Protein AF-A0A6A1Q0W1-F1 (afdb_monomer)

Structure (mmCIF, N/CA/C/O backbone):
data_AF-A0A6A1Q0W1-F1
#
_entry.id   AF-A0A6A1Q0W1-F1
#
loop_
_atom_site.group_PDB
_atom_site.id
_atom_site.type_symbol
_atom_site.label_atom_id
_atom_site.label_alt_id
_atom_site.label_comp_id
_atom_site.label_asym_id
_atom_site.label_entity_id
_atom_site.label_seq_id
_atom_site.pdbx_PDB_ins_code
_atom_site.Cartn_x
_atom_site.Cartn_y
_atom_site.Cartn_z
_atom_site.occupancy
_atom_site.B_iso_or_equiv
_atom_site.auth_seq_id
_atom_site.auth_comp_id
_atom_site.auth_asym_id
_atom_site.auth_atom_id
_atom_site.pdbx_PDB_model_num
ATOM 1 N N . MET A 1 1 ? -35.479 26.441 -29.206 1.00 41.09 1 MET A N 1
ATOM 2 C CA . MET A 1 1 ? -34.459 26.584 -28.148 1.00 41.09 1 MET A CA 1
ATOM 3 C C . MET A 1 1 ? -34.228 25.214 -27.535 1.00 41.09 1 MET A C 1
ATOM 5 O O . MET A 1 1 ? -34.952 24.846 -26.620 1.00 41.09 1 MET A O 1
ATOM 9 N N . ASP A 1 2 ? -33.287 24.445 -28.079 1.00 41.59 2 ASP A N 1
ATOM 10 C CA . ASP A 1 2 ? -32.911 23.151 -27.506 1.00 41.59 2 ASP A CA 1
ATOM 11 C C . ASP A 1 2 ? -31.854 23.378 -26.418 1.00 41.59 2 ASP A C 1
ATOM 13 O O . ASP A 1 2 ? -30.835 24.033 -26.648 1.00 41.59 2 ASP A O 1
ATOM 17 N N . ARG A 1 3 ? -32.168 22.942 -25.195 1.00 52.91 3 ARG A N 1
ATOM 18 C CA . ARG A 1 3 ? -31.353 23.115 -23.988 1.00 52.91 3 ARG A CA 1
ATOM 19 C C . ARG A 1 3 ? -30.262 22.049 -23.967 1.00 52.91 3 ARG A C 1
ATOM 21 O O . ARG A 1 3 ? -30.518 20.935 -23.526 1.00 52.91 3 ARG A O 1
ATOM 28 N N . ILE A 1 4 ? -29.036 22.415 -24.329 1.00 56.75 4 ILE A N 1
ATOM 29 C CA . ILE A 1 4 ? -27.854 21.689 -23.860 1.00 56.75 4 ILE A CA 1
ATOM 30 C C . ILE A 1 4 ? -27.482 22.312 -22.516 1.00 56.75 4 ILE A C 1
ATOM 32 O O . ILE A 1 4 ? -26.880 23.383 -22.454 1.00 56.75 4 ILE A O 1
ATOM 36 N N . LEU A 1 5 ? -27.913 21.673 -21.429 1.00 48.97 5 LEU A N 1
ATOM 37 C CA . LEU A 1 5 ? -27.327 21.917 -20.117 1.00 48.97 5 LEU A CA 1
ATOM 38 C C . LEU A 1 5 ? -25.901 21.345 -20.167 1.00 48.97 5 LEU A C 1
ATOM 40 O O . LEU A 1 5 ? -25.768 20.151 -20.439 1.00 48.97 5 LEU A O 1
ATOM 44 N N . PRO A 1 6 ? -24.839 22.137 -19.945 1.00 51.84 6 PRO A N 1
ATOM 45 C CA . PRO A 1 6 ? -23.535 21.556 -19.688 1.00 51.84 6 PRO A CA 1
ATOM 46 C C . PRO A 1 6 ? -23.645 20.739 -18.399 1.00 51.84 6 PRO A C 1
ATOM 48 O O . PRO A 1 6 ? -24.022 21.261 -17.348 1.00 51.84 6 PRO A O 1
ATOM 51 N N . ASP A 1 7 ? -23.360 19.444 -18.506 1.00 47.94 7 ASP A N 1
ATOM 52 C CA . ASP A 1 7 ? -23.086 18.572 -17.372 1.00 47.94 7 ASP A CA 1
ATOM 53 C C . ASP A 1 7 ? -21.843 19.117 -16.652 1.00 47.94 7 ASP A C 1
ATOM 55 O O . ASP A 1 7 ? -20.705 18.740 -16.913 1.00 47.94 7 ASP A O 1
ATOM 59 N N . SER A 1 8 ? -22.050 20.087 -15.764 1.00 55.84 8 SER A N 1
ATOM 60 C CA . SER A 1 8 ? -21.003 20.610 -14.884 1.00 55.84 8 SER A CA 1
ATOM 61 C C . SER A 1 8 ? -20.737 19.668 -13.698 1.00 55.84 8 SER A C 1
ATOM 63 O O . SER A 1 8 ? -20.173 20.086 -12.690 1.00 55.84 8 SER A O 1
ATOM 65 N N . GLY A 1 9 ? -21.108 18.386 -13.808 1.00 46.09 9 GLY A N 1
ATOM 66 C CA . GLY A 1 9 ? -20.773 17.343 -12.838 1.00 46.09 9 GLY A CA 1
ATOM 67 C C . GLY A 1 9 ? -19.330 16.837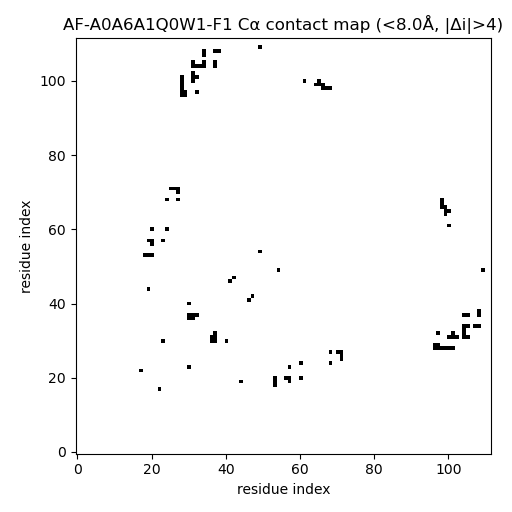 -12.956 1.00 46.09 9 GLY A C 1
ATOM 68 O O . GLY A 1 9 ? -18.853 16.131 -12.070 1.00 46.09 9 GLY A O 1
ATOM 69 N N . GLY A 1 10 ? -18.612 17.210 -14.021 1.00 46.59 10 GLY A N 1
ATOM 70 C CA . GLY A 1 10 ? -17.264 16.710 -14.307 1.00 46.59 10 GLY A CA 1
ATOM 71 C C . GLY A 1 10 ? -16.114 17.355 -13.524 1.00 46.59 10 GLY A C 1
ATOM 72 O O . GLY A 1 10 ? -15.016 16.810 -13.533 1.00 46.59 10 GLY A O 1
ATOM 73 N N . VAL A 1 11 ? -16.326 18.486 -12.838 1.00 45.81 11 VAL A N 1
ATOM 74 C CA . VAL A 1 11 ? -15.214 19.308 -12.301 1.00 45.81 11 VAL A CA 1
ATOM 75 C C . VAL A 1 11 ? -14.997 19.212 -10.788 1.00 45.81 11 VAL A C 1
ATOM 77 O O . VAL A 1 11 ? -14.012 19.736 -10.281 1.00 45.81 11 VAL A O 1
ATOM 80 N N . ALA A 1 12 ? -15.854 18.497 -10.051 1.00 39.09 12 ALA A N 1
ATOM 81 C CA . ALA A 1 12 ? -15.619 18.221 -8.626 1.00 39.09 12 ALA A CA 1
ATOM 82 C C . ALA A 1 12 ? -14.680 17.020 -8.392 1.00 39.09 12 ALA A C 1
ATOM 84 O O . ALA A 1 12 ? -14.247 16.776 -7.269 1.00 39.09 12 ALA A O 1
ATOM 85 N N . LYS A 1 13 ? -14.355 16.259 -9.445 1.00 45.22 13 LYS A N 1
ATOM 86 C CA . LYS A 1 13 ? -13.580 15.012 -9.356 1.00 45.22 13 LYS A CA 1
ATOM 87 C C . LYS A 1 13 ? -12.093 15.183 -9.681 1.00 45.22 13 LYS A C 1
ATOM 89 O O . LYS A 1 13 ? -11.409 14.192 -9.905 1.00 45.22 13 LYS A O 1
ATOM 94 N N . THR A 1 14 ? -11.613 16.424 -9.708 1.00 42.34 14 THR A N 1
ATOM 95 C CA . THR A 1 14 ? -10.193 16.740 -9.920 1.00 42.34 14 THR A CA 1
ATOM 96 C C . THR A 1 14 ? -9.476 17.064 -8.605 1.00 42.34 14 THR A C 1
ATOM 98 O O . THR A 1 14 ? -8.267 16.951 -8.535 1.00 42.34 14 THR A O 1
ATOM 101 N N . MET A 1 15 ? -10.183 17.355 -7.504 1.00 43.06 15 MET A N 1
ATOM 102 C CA . MET A 1 15 ? -9.546 17.722 -6.223 1.00 43.06 15 MET A CA 1
ATOM 103 C C . MET A 1 15 ? -9.259 16.539 -5.278 1.00 43.06 15 MET A C 1
ATOM 105 O O . MET A 1 15 ? -9.519 16.597 -4.080 1.00 43.06 15 MET A O 1
ATOM 109 N N . MET A 1 16 ? -8.677 15.469 -5.820 1.00 45.31 16 MET A N 1
ATOM 110 C CA . MET A 1 16 ? -7.874 14.496 -5.064 1.00 45.31 16 MET A CA 1
ATOM 111 C C . MET A 1 16 ? -6.727 14.060 -5.980 1.00 45.31 16 MET A C 1
ATOM 113 O O . MET A 1 16 ? -6.672 12.921 -6.434 1.00 45.31 16 MET A O 1
ATOM 117 N N . GLU A 1 17 ? -5.894 15.023 -6.375 1.00 52.25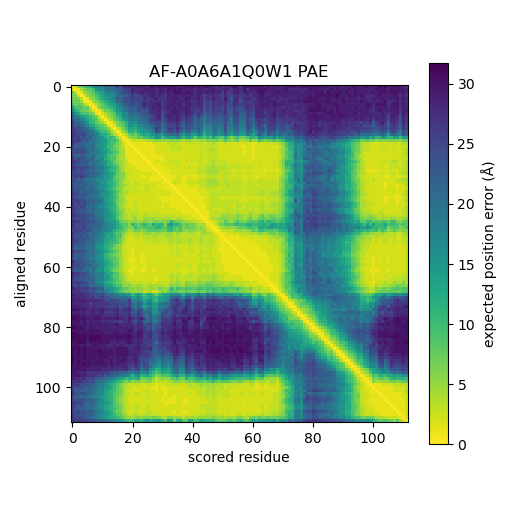 17 GLU A N 1
ATOM 118 C CA . GLU A 1 17 ? -4.962 14.881 -7.505 1.00 52.25 17 GLU A CA 1
ATOM 119 C C . GLU A 1 17 ? -3.813 13.878 -7.268 1.00 52.25 17 GLU A C 1
ATOM 121 O O . GLU A 1 17 ? -3.147 13.504 -8.228 1.00 52.25 17 GLU A O 1
ATOM 126 N N . SER A 1 18 ? -3.656 13.338 -6.051 1.00 60.66 18 SER A N 1
ATOM 127 C CA . SER A 1 18 ? -2.767 12.200 -5.766 1.00 60.66 18 SER A CA 1
ATOM 128 C C . SER A 1 18 ? -3.569 11.029 -5.190 1.00 60.66 18 SER A C 1
ATOM 130 O O . SER A 1 18 ? -4.240 11.171 -4.164 1.00 60.66 18 SER A O 1
ATOM 132 N N . SER A 1 19 ? -3.521 9.851 -5.823 1.00 83.00 19 SER A N 1
ATOM 133 C CA . SER A 1 19 ? -4.089 8.633 -5.227 1.00 83.00 19 SER A CA 1
ATOM 134 C C . SER A 1 19 ? -3.176 8.126 -4.104 1.00 83.00 19 SER A C 1
ATOM 136 O O . SER A 1 19 ? -1.975 8.370 -4.128 1.00 83.00 19 SER A O 1
ATOM 138 N N . LEU A 1 20 ? -3.703 7.317 -3.172 1.00 86.94 20 LEU A N 1
ATOM 139 C CA . LEU A 1 20 ? -2.882 6.628 -2.155 1.00 86.94 20 LEU A CA 1
ATOM 140 C C . LEU A 1 20 ? -1.700 5.861 -2.781 1.00 86.94 20 LEU A C 1
ATOM 142 O O . LEU A 1 20 ? -0.620 5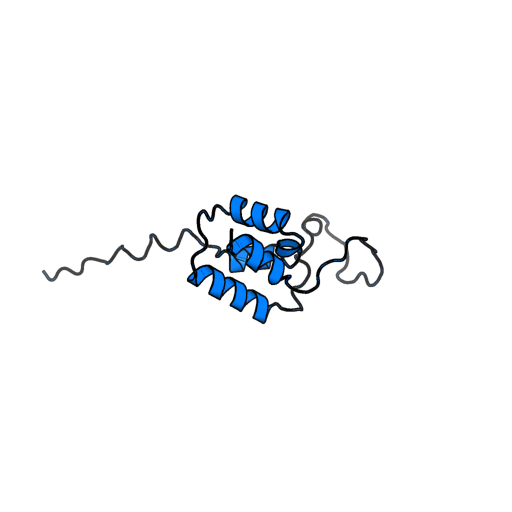.823 -2.212 1.00 86.94 20 LEU A O 1
ATOM 146 N N . ALA A 1 21 ? -1.905 5.276 -3.965 1.00 89.19 21 ALA A N 1
ATOM 147 C CA . ALA A 1 21 ? -0.865 4.571 -4.707 1.00 89.19 21 ALA A CA 1
ATOM 148 C C . ALA A 1 21 ? 0.249 5.503 -5.212 1.00 89.19 21 ALA A C 1
ATOM 150 O O . ALA A 1 21 ? 1.414 5.135 -5.117 1.00 89.19 21 ALA A O 1
ATOM 151 N N . ASP A 1 22 ? -0.101 6.689 -5.717 1.00 89.31 22 ASP A N 1
ATOM 152 C CA . ASP A 1 22 ? 0.877 7.683 -6.170 1.00 89.31 22 ASP A CA 1
ATOM 153 C C . ASP A 1 22 ? 1.695 8.185 -4.974 1.00 89.31 22 ASP A C 1
ATOM 155 O O . ASP A 1 22 ? 2.919 8.147 -5.000 1.00 89.31 22 ASP A O 1
ATOM 159 N N . PHE A 1 23 ? 1.024 8.509 -3.866 1.00 87.38 23 PHE A N 1
ATOM 160 C CA . PHE A 1 23 ? 1.687 8.945 -2.637 1.00 87.38 23 PHE A CA 1
ATOM 161 C C . PHE A 1 23 ? 2.590 7.867 -2.025 1.00 87.38 23 PHE A C 1
ATOM 163 O O . PHE A 1 23 ? 3.729 8.136 -1.656 1.00 87.38 23 PHE A O 1
ATOM 170 N N . MET A 1 24 ? 2.117 6.618 -1.958 1.00 90.12 24 MET A N 1
ATOM 171 C CA . MET A 1 24 ? 2.950 5.487 -1.540 1.00 90.12 24 MET A CA 1
ATOM 172 C C . MET A 1 24 ? 4.198 5.355 -2.402 1.00 90.12 24 MET A C 1
ATOM 174 O O . MET A 1 24 ? 5.277 5.097 -1.880 1.00 90.12 24 MET A O 1
ATOM 178 N N . GLN A 1 25 ?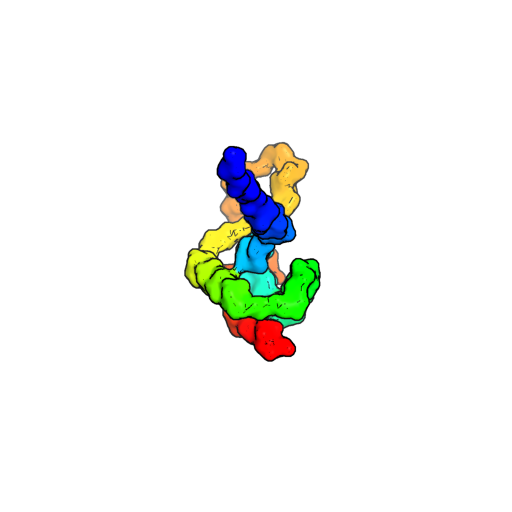 4.051 5.521 -3.715 1.00 89.75 25 GLN A N 1
ATOM 179 C CA . GLN A 1 25 ? 5.162 5.445 -4.649 1.00 89.75 25 GLN A CA 1
ATOM 180 C C . GLN A 1 25 ? 6.166 6.590 -4.445 1.00 89.75 25 GLN A C 1
ATOM 182 O O . GLN A 1 25 ? 7.360 6.359 -4.604 1.00 89.75 25 GLN A O 1
ATOM 187 N N . GLU A 1 26 ? 5.710 7.785 -4.061 1.00 87.94 26 GLU A N 1
ATOM 188 C CA . GLU A 1 26 ? 6.580 8.917 -3.710 1.00 87.94 26 GLU A CA 1
ATOM 189 C C . GLU A 1 26 ? 7.358 8.683 -2.406 1.00 87.94 26 GLU A C 1
ATOM 191 O O . GLU A 1 26 ? 8.543 9.005 -2.338 1.00 87.94 26 GLU A O 1
ATOM 196 N N . VAL A 1 27 ? 6.720 8.095 -1.386 1.00 88.44 27 VAL A N 1
ATOM 197 C CA . VAL A 1 27 ? 7.376 7.736 -0.110 1.00 88.44 27 VAL A CA 1
ATOM 198 C C . VAL A 1 27 ? 8.356 6.571 -0.293 1.00 88.44 27 VAL A C 1
ATOM 200 O O . VAL A 1 27 ? 9.404 6.514 0.348 1.00 88.44 27 VAL A O 1
ATOM 203 N N . GLY A 1 28 ? 8.014 5.632 -1.171 1.00 89.38 28 GLY A N 1
ATOM 204 C CA . GLY A 1 28 ? 8.809 4.452 -1.474 1.00 89.38 28 GLY A CA 1
ATOM 205 C C . GLY A 1 28 ? 8.715 3.348 -0.427 1.00 89.38 28 GLY A C 1
ATOM 206 O O . GLY A 1 28 ? 7.801 3.315 0.396 1.00 89.38 28 GLY A O 1
ATOM 207 N N . TYR A 1 29 ? 9.646 2.393 -0.479 1.00 90.69 29 TYR A N 1
ATOM 208 C CA . TYR A 1 29 ? 9.541 1.141 0.282 1.00 90.69 29 TYR A CA 1
ATOM 209 C C . TYR A 1 29 ? 9.472 1.338 1.804 1.00 90.69 29 TYR A C 1
ATOM 211 O O . TYR A 1 29 ? 8.892 0.504 2.501 1.00 90.69 29 TYR A O 1
ATOM 219 N N . GLY A 1 30 ? 9.990 2.465 2.310 1.00 88.69 30 GLY A N 1
ATOM 220 C CA . GLY A 1 30 ? 9.872 2.870 3.711 1.00 88.69 30 GLY A CA 1
ATOM 221 C C . GLY A 1 30 ? 8.426 3.025 4.195 1.00 88.69 30 GLY A C 1
ATOM 222 O O . GLY A 1 30 ? 8.170 2.857 5.384 1.00 88.69 30 GLY A O 1
ATOM 223 N N . PHE A 1 31 ? 7.461 3.235 3.289 1.00 90.44 31 PHE A N 1
ATOM 224 C CA . PHE A 1 31 ? 6.033 3.290 3.622 1.00 90.44 31 PHE A CA 1
ATOM 225 C C . PHE A 1 31 ? 5.561 2.032 4.362 1.00 90.44 31 PHE A C 1
ATOM 227 O O . PHE A 1 31 ? 4.744 2.108 5.275 1.00 90.44 31 PHE A O 1
ATOM 234 N N . CYS A 1 32 ? 6.083 0.864 3.978 1.00 91.62 32 CYS A N 1
ATOM 235 C CA . CYS A 1 32 ? 5.739 -0.421 4.583 1.00 91.62 32 CYS A CA 1
ATOM 236 C C . CYS A 1 32 ? 6.866 -0.964 5.480 1.00 91.62 32 CYS A C 1
ATOM 238 O O . CYS A 1 32 ? 6.978 -2.178 5.638 1.00 91.62 32 CYS A O 1
ATOM 240 N N . ALA A 1 33 ? 7.715 -0.104 6.057 1.00 88.56 33 ALA A N 1
ATOM 241 C CA . ALA A 1 33 ? 8.804 -0.552 6.930 1.00 88.56 33 ALA A CA 1
ATOM 242 C C . ALA A 1 33 ? 8.288 -1.267 8.195 1.00 88.56 33 ALA A C 1
ATOM 244 O O . ALA A 1 33 ? 8.829 -2.303 8.577 1.00 88.56 33 ALA A O 1
ATOM 245 N N . SER A 1 34 ? 7.206 -0.747 8.787 1.00 91.75 34 SER A N 1
ATOM 246 C CA . SER A 1 34 ? 6.551 -1.271 9.993 1.00 91.75 34 SER A CA 1
ATOM 247 C C . SER A 1 34 ? 5.043 -1.007 9.951 1.00 91.75 34 SER A C 1
ATOM 249 O O . SER A 1 34 ? 4.596 -0.072 9.285 1.00 91.75 34 SER A O 1
ATOM 251 N N . ILE A 1 35 ? 4.260 -1.792 10.702 1.00 91.75 35 ILE A N 1
ATOM 252 C CA . ILE A 1 35 ? 2.801 -1.604 10.860 1.00 91.75 35 ILE A CA 1
ATOM 253 C C . ILE A 1 35 ? 2.488 -0.194 11.371 1.00 91.75 35 ILE A C 1
ATOM 255 O O . ILE A 1 35 ? 1.643 0.496 10.806 1.00 91.75 35 ILE A O 1
ATOM 259 N N . GLU A 1 36 ? 3.209 0.252 12.401 1.00 92.31 36 GLU A N 1
ATOM 260 C CA . GLU A 1 36 ? 3.010 1.560 13.036 1.00 92.31 36 GLU A CA 1
ATOM 261 C C . GLU A 1 36 ? 3.220 2.718 12.051 1.00 92.31 36 GLU A C 1
ATOM 263 O O . GLU A 1 36 ? 2.352 3.582 11.920 1.00 92.31 36 GLU A O 1
ATOM 268 N N . GLU A 1 37 ? 4.326 2.693 11.303 1.00 89.19 37 GLU A N 1
ATOM 269 C CA . GLU A 1 37 ? 4.652 3.719 10.306 1.00 89.19 37 GLU A CA 1
ATOM 270 C C . GLU A 1 37 ? 3.633 3.730 9.162 1.00 89.19 37 GLU A C 1
ATOM 272 O O . GLU A 1 37 ? 3.059 4.772 8.853 1.00 89.19 37 GLU A O 1
ATOM 277 N N . CYS A 1 38 ? 3.326 2.560 8.593 1.00 91.81 38 CYS A N 1
ATOM 278 C CA . CYS A 1 38 ? 2.340 2.414 7.522 1.00 91.81 38 CYS A CA 1
ATOM 279 C C . CYS A 1 38 ? 0.965 2.967 7.943 1.00 91.81 38 CYS A C 1
ATOM 281 O O . CYS A 1 38 ? 0.352 3.763 7.226 1.00 91.81 38 CYS A O 1
ATOM 283 N N . ARG A 1 39 ? 0.505 2.618 9.153 1.00 90.50 39 ARG A N 1
ATOM 284 C CA . ARG A 1 39 ? -0.756 3.107 9.727 1.00 90.50 39 ARG A CA 1
ATOM 285 C C . ARG A 1 39 ? -0.745 4.620 9.924 1.00 90.50 39 ARG A C 1
ATOM 287 O O . ARG A 1 39 ? -1.703 5.286 9.534 1.00 90.50 39 ARG A O 1
ATOM 294 N N . ASN A 1 40 ? 0.326 5.163 10.502 1.00 89.19 40 ASN A N 1
ATOM 295 C CA . ASN A 1 40 ? 0.467 6.599 10.737 1.00 89.19 40 ASN A CA 1
ATOM 296 C C . ASN A 1 40 ? 0.414 7.381 9.416 1.00 89.19 40 ASN A C 1
ATOM 298 O O . ASN A 1 40 ? -0.315 8.365 9.309 1.00 89.19 40 ASN A O 1
ATOM 302 N N . ILE A 1 41 ? 1.103 6.901 8.379 1.00 86.81 41 ILE A N 1
ATOM 303 C CA . ILE A 1 41 ? 1.121 7.545 7.064 1.00 86.81 41 ILE A CA 1
ATOM 304 C C . ILE A 1 41 ? -0.273 7.513 6.405 1.00 86.81 41 ILE A C 1
ATOM 306 O O . ILE A 1 41 ? -0.729 8.535 5.888 1.00 86.81 41 ILE A O 1
ATOM 310 N N . ILE A 1 42 ? -0.993 6.383 6.465 1.00 87.12 42 ILE A N 1
ATOM 311 C CA . ILE A 1 42 ? -2.370 6.278 5.938 1.00 87.12 42 ILE A CA 1
ATOM 312 C C . ILE A 1 42 ? -3.321 7.238 6.673 1.00 87.12 42 ILE A C 1
ATOM 314 O O . ILE A 1 42 ? -4.137 7.910 6.033 1.00 87.12 42 ILE A O 1
ATOM 318 N N . MET A 1 43 ? -3.191 7.347 8.000 1.00 84.44 43 MET A N 1
ATOM 319 C CA . MET A 1 43 ? -3.969 8.292 8.805 1.00 84.44 43 MET A CA 1
ATOM 320 C C . MET A 1 43 ? -3.642 9.750 8.461 1.00 84.44 43 MET A C 1
ATOM 322 O O . MET A 1 43 ? -4.561 10.556 8.316 1.00 84.44 43 MET A O 1
ATOM 326 N N . GLN A 1 44 ? -2.360 10.092 8.291 1.00 81.62 44 GLN A N 1
ATOM 327 C CA . GLN A 1 44 ? -1.916 11.442 7.918 1.00 81.62 44 GLN A CA 1
ATOM 328 C C . GLN A 1 44 ? -2.382 11.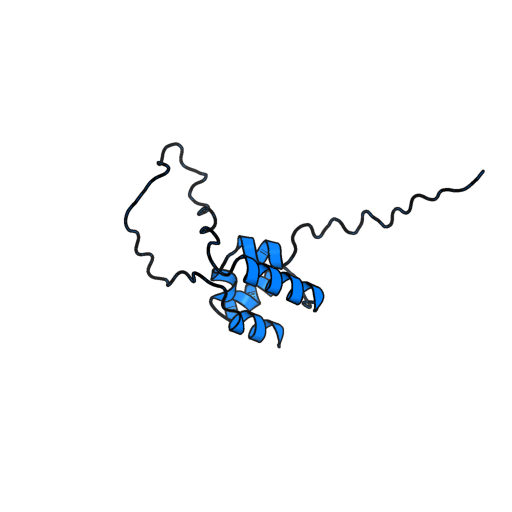852 6.522 1.00 81.62 44 GLN A C 1
ATOM 330 O O . GLN A 1 44 ? -2.740 13.009 6.312 1.00 81.62 44 GLN A O 1
ATOM 335 N N . PHE A 1 45 ? -2.449 10.902 5.586 1.00 79.75 45 PHE A N 1
ATOM 336 C CA . PHE A 1 45 ? -3.020 11.129 4.260 1.00 79.75 45 PHE A CA 1
ATOM 337 C C . PHE A 1 45 ? -4.533 11.436 4.317 1.00 79.75 45 PHE A C 1
ATOM 339 O O . PHE A 1 45 ? -5.117 11.917 3.348 1.00 79.75 45 PHE A O 1
ATOM 346 N N . GLY A 1 46 ? -5.189 11.192 5.457 1.00 74.81 46 GLY A N 1
ATOM 347 C CA . GLY A 1 46 ? -6.594 11.529 5.672 1.00 74.81 46 GLY A CA 1
ATOM 348 C C . GLY A 1 46 ? -7.570 10.511 5.082 1.00 74.81 46 GLY A C 1
ATOM 349 O O . GLY A 1 46 ? -8.764 10.808 4.968 1.00 74.81 46 GLY A O 1
ATOM 350 N N . VAL A 1 47 ? -7.108 9.303 4.722 1.00 71.75 47 VAL A N 1
ATOM 351 C CA . VAL A 1 47 ? -8.023 8.219 4.340 1.00 71.75 47 VAL A CA 1
ATOM 352 C C . VAL A 1 47 ? -8.672 7.662 5.602 1.00 71.75 47 VAL A C 1
ATOM 354 O O . VAL A 1 47 ? -8.045 6.934 6.363 1.00 71.75 47 VAL A O 1
ATOM 357 N N . ARG A 1 48 ? -9.948 7.989 5.824 1.00 68.75 48 ARG A N 1
ATOM 358 C CA . ARG A 1 48 ? -10.724 7.399 6.930 1.00 68.75 48 ARG A CA 1
ATOM 359 C C . ARG A 1 48 ? -11.056 5.929 6.681 1.00 68.75 48 ARG A C 1
ATOM 361 O O . ARG A 1 48 ? -11.093 5.162 7.631 1.00 68.75 48 ARG A O 1
ATOM 368 N N . GLU A 1 49 ? -11.285 5.559 5.422 1.00 78.00 49 GLU A N 1
ATOM 369 C CA . GLU A 1 49 ? -11.584 4.189 4.995 1.00 78.00 49 GLU A CA 1
ATOM 370 C C . GLU A 1 49 ? -10.968 3.935 3.615 1.00 78.00 49 GLU A C 1
ATOM 372 O O . GLU A 1 49 ? -11.227 4.674 2.659 1.00 78.00 49 GLU A O 1
ATOM 377 N N . VAL A 1 50 ? -10.130 2.903 3.500 1.00 83.06 50 VAL A N 1
ATOM 378 C CA . VAL A 1 50 ? -9.502 2.531 2.227 1.00 83.06 50 VAL A CA 1
ATOM 379 C C . VAL A 1 50 ? -10.468 1.639 1.450 1.00 83.06 50 VAL A C 1
ATOM 381 O O . VAL A 1 50 ? -10.763 0.514 1.841 1.00 83.06 50 VAL A O 1
ATOM 384 N N . THR A 1 51 ? -10.969 2.125 0.316 1.00 87.62 51 THR A N 1
ATOM 385 C CA . THR A 1 51 ? -11.891 1.345 -0.525 1.00 87.62 51 THR A CA 1
ATOM 386 C C . THR A 1 51 ? -11.175 0.199 -1.245 1.00 87.62 51 THR A C 1
ATOM 388 O O . THR A 1 51 ? -10.000 0.306 -1.598 1.00 87.62 51 THR A O 1
ATOM 391 N N . ALA A 1 52 ? -11.905 -0.868 -1.592 1.00 87.81 52 ALA A N 1
ATOM 392 C CA . ALA A 1 52 ? -11.359 -1.990 -2.368 1.00 87.81 52 ALA A CA 1
ATOM 393 C C . ALA A 1 52 ? -10.698 -1.548 -3.692 1.00 87.81 52 ALA A C 1
ATOM 395 O O . ALA A 1 52 ? -9.686 -2.110 -4.110 1.00 87.81 52 ALA A O 1
ATOM 396 N N . ALA A 1 53 ? -11.228 -0.499 -4.332 1.00 87.31 53 ALA A N 1
ATOM 397 C CA . ALA A 1 53 ? -10.642 0.075 -5.540 1.00 87.31 53 ALA A CA 1
ATOM 398 C C . ALA A 1 53 ? -9.277 0.738 -5.279 1.00 87.31 53 ALA A C 1
ATOM 400 O O . ALA A 1 53 ? -8.382 0.637 -6.117 1.00 87.31 53 ALA A O 1
ATOM 401 N N . GLN A 1 54 ? -9.096 1.397 -4.129 1.00 88.62 54 GLN A N 1
ATOM 402 C CA . GLN A 1 54 ? -7.802 1.956 -3.724 1.00 88.62 54 GLN A CA 1
ATOM 403 C C . GLN A 1 54 ? -6.799 0.846 -3.415 1.00 88.62 54 GLN A C 1
ATOM 405 O O . GLN A 1 54 ? -5.678 0.909 -3.914 1.00 88.62 54 GLN A O 1
ATOM 410 N N . VAL A 1 55 ? -7.215 -0.200 -2.691 1.00 91.31 55 VAL A N 1
ATOM 411 C CA . VAL A 1 55 ? -6.358 -1.363 -2.405 1.00 91.31 55 VAL A CA 1
ATOM 412 C C . VAL A 1 55 ? -5.885 -2.022 -3.700 1.00 91.31 55 VAL A C 1
ATOM 414 O O . VAL A 1 55 ? -4.690 -2.238 -3.880 1.00 91.31 55 VAL A O 1
ATOM 417 N N . ALA A 1 56 ? -6.789 -2.269 -4.653 1.00 92.12 56 ALA A N 1
ATOM 418 C CA . ALA A 1 56 ? -6.429 -2.852 -5.945 1.00 92.12 56 ALA A CA 1
ATOM 419 C C . ALA A 1 56 ? -5.414 -1.989 -6.719 1.00 92.12 56 ALA A C 1
ATOM 421 O O . ALA A 1 56 ? -4.485 -2.522 -7.327 1.00 92.12 56 ALA A O 1
ATOM 422 N N . ARG A 1 57 ? -5.555 -0.656 -6.675 1.00 92.75 57 ARG A N 1
ATOM 423 C CA . ARG A 1 57 ? -4.596 0.273 -7.298 1.00 92.75 57 ARG A CA 1
ATOM 424 C C . ARG A 1 57 ? -3.236 0.251 -6.608 1.00 92.75 57 ARG A C 1
ATOM 426 O O . ARG A 1 57 ? -2.229 0.226 -7.308 1.00 92.75 57 ARG A O 1
ATOM 433 N N . VAL A 1 58 ? -3.207 0.236 -5.275 1.00 93.12 58 VAL A N 1
ATOM 434 C CA . VAL A 1 58 ? -1.971 0.142 -4.484 1.00 93.12 58 VAL A CA 1
ATOM 435 C C . VAL A 1 58 ? -1.242 -1.162 -4.789 1.00 93.12 58 VAL A C 1
ATOM 437 O O . VAL A 1 58 ? -0.072 -1.126 -5.147 1.00 93.12 58 VAL A O 1
ATOM 440 N N . LEU A 1 59 ? -1.936 -2.301 -4.747 1.00 93.81 59 LEU A N 1
ATOM 441 C CA . LEU A 1 59 ? -1.341 -3.602 -5.063 1.00 93.81 59 LEU A CA 1
ATOM 442 C C . LEU A 1 59 ? -0.830 -3.660 -6.510 1.00 93.81 59 LEU A C 1
ATOM 444 O O . LEU A 1 59 ? 0.262 -4.162 -6.767 1.00 93.81 59 LEU A O 1
ATOM 448 N N . GLY A 1 60 ? -1.587 -3.100 -7.458 1.00 93.56 60 GLY A N 1
ATOM 449 C CA . GLY A 1 60 ? -1.149 -2.976 -8.848 1.00 93.56 60 GLY A CA 1
ATOM 450 C C . GLY A 1 60 ? 0.087 -2.084 -9.010 1.00 93.56 60 GLY A C 1
ATOM 451 O O . GLY A 1 60 ? 0.960 -2.389 -9.820 1.00 93.56 60 GLY A O 1
ATOM 452 N N . MET A 1 61 ? 0.190 -1.002 -8.233 1.00 94.19 61 MET A N 1
ATOM 453 C CA . MET A 1 61 ? 1.387 -0.163 -8.169 1.00 94.19 61 MET A CA 1
ATOM 454 C C . MET A 1 61 ? 2.567 -0.959 -7.603 1.00 94.19 61 MET A C 1
ATOM 456 O O . MET A 1 61 ? 3.571 -1.076 -8.301 1.00 94.19 61 MET A O 1
ATOM 460 N N . MET A 1 62 ? 2.402 -1.606 -6.445 1.00 94.38 62 MET A N 1
ATOM 461 C CA . MET A 1 62 ? 3.446 -2.407 -5.798 1.00 94.38 62 MET A CA 1
ATOM 462 C C . MET A 1 62 ? 4.003 -3.508 -6.699 1.00 94.38 62 MET A C 1
ATOM 464 O O . MET A 1 62 ? 5.205 -3.739 -6.718 1.00 94.38 62 MET A O 1
ATOM 468 N N . ALA A 1 63 ? 3.148 -4.186 -7.470 1.00 93.69 63 ALA A N 1
ATOM 469 C CA . ALA A 1 63 ? 3.592 -5.218 -8.404 1.00 93.69 63 ALA A CA 1
ATOM 470 C C . ALA A 1 63 ? 4.472 -4.642 -9.531 1.00 93.69 63 ALA A C 1
ATOM 472 O O . ALA A 1 63 ? 5.473 -5.248 -9.921 1.00 93.69 63 ALA A O 1
ATOM 473 N N . ARG A 1 64 ? 4.124 -3.453 -10.046 1.00 91.94 64 ARG A N 1
ATOM 474 C CA . ARG A 1 64 ? 4.902 -2.765 -11.094 1.00 91.94 64 ARG A CA 1
ATOM 475 C C . ARG A 1 64 ? 6.226 -2.218 -10.571 1.00 91.94 64 ARG A C 1
ATOM 477 O O . ARG A 1 64 ? 7.203 -2.232 -11.308 1.00 91.94 64 ARG A O 1
ATOM 484 N N . THR A 1 65 ? 6.254 -1.773 -9.321 1.00 91.50 65 THR A N 1
ATOM 485 C CA . THR A 1 65 ? 7.430 -1.216 -8.642 1.00 91.50 65 THR A CA 1
ATOM 486 C C . THR A 1 65 ? 7.979 -2.179 -7.592 1.00 91.50 65 THR A C 1
ATOM 488 O O . THR A 1 65 ? 8.510 -1.745 -6.577 1.00 91.50 65 THR A O 1
ATOM 491 N N . HIS A 1 66 ? 7.849 -3.494 -7.805 1.00 88.56 66 HIS A N 1
ATOM 492 C CA . HIS A 1 66 ? 8.329 -4.505 -6.848 1.00 88.56 66 HIS A CA 1
ATOM 493 C C . HIS A 1 66 ? 9.846 -4.416 -6.614 1.00 88.56 66 HIS A C 1
ATOM 495 O O . HIS A 1 66 ? 10.359 -4.937 -5.630 1.00 88.56 66 HIS A O 1
ATOM 501 N N . SER A 1 67 ? 10.553 -3.785 -7.550 1.00 84.38 67 SER A N 1
ATOM 502 C CA . SER A 1 67 ? 11.960 -3.430 -7.488 1.00 84.38 67 SER A CA 1
ATOM 503 C C . SER A 1 67 ? 12.194 -2.162 -8.317 1.00 84.38 67 SER A C 1
ATOM 505 O O . SER A 1 67 ? 11.321 -1.720 -9.069 1.00 84.38 67 SER A O 1
ATOM 507 N N . GLY A 1 68 ? 13.381 -1.564 -8.191 1.00 79.19 68 GLY A N 1
ATOM 508 C CA . GLY A 1 68 ? 13.813 -0.488 -9.089 1.00 79.19 68 GLY A CA 1
ATOM 509 C C . GLY A 1 68 ? 13.096 0.852 -8.911 1.00 79.19 68 GLY A C 1
ATOM 510 O O . GLY A 1 68 ? 13.292 1.745 -9.732 1.00 79.19 68 GLY A O 1
ATOM 511 N N . LEU A 1 69 ? 12.303 1.027 -7.848 1.00 81.38 69 LEU A N 1
ATOM 512 C CA . LEU A 1 69 ? 11.988 2.362 -7.360 1.00 81.38 69 LEU A CA 1
ATOM 513 C C . LEU A 1 69 ? 13.314 3.021 -6.956 1.00 81.38 69 LEU A C 1
ATOM 515 O O . LEU A 1 69 ? 13.921 2.636 -5.958 1.00 81.38 69 LEU A O 1
ATOM 519 N N . THR A 1 70 ? 13.811 3.928 -7.800 1.00 63.69 70 THR A N 1
ATOM 520 C CA . THR A 1 70 ? 14.957 4.781 -7.474 1.00 63.69 70 THR A CA 1
ATOM 521 C C . THR A 1 70 ? 14.660 5.453 -6.143 1.00 63.69 70 THR A C 1
ATOM 523 O O . THR A 1 70 ? 13.572 6.012 -5.997 1.00 63.69 70 THR A O 1
ATOM 526 N N . ASP A 1 71 ? 15.606 5.373 -5.200 1.00 58.41 71 ASP A N 1
ATOM 527 C CA . ASP A 1 71 ? 15.587 6.146 -3.956 1.00 58.41 71 ASP A CA 1
ATOM 528 C C . ASP A 1 71 ? 15.134 7.561 -4.313 1.00 58.41 71 ASP A C 1
ATOM 530 O O . ASP A 1 71 ? 15.780 8.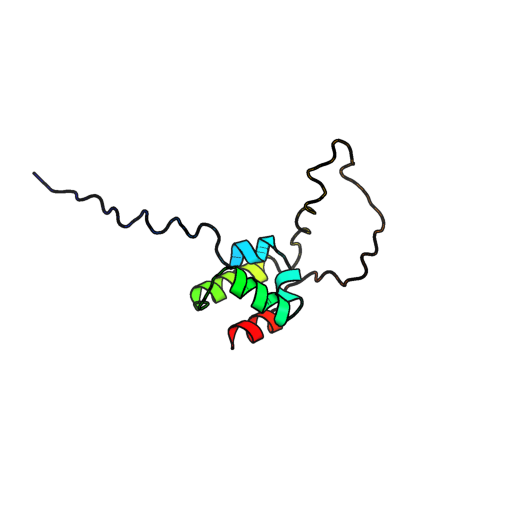224 -5.136 1.00 58.41 71 ASP A O 1
ATOM 534 N N . GLY A 1 72 ? 13.963 7.968 -3.809 1.00 52.34 72 GLY A N 1
ATOM 535 C CA . GLY A 1 72 ? 13.436 9.301 -4.061 1.00 52.34 72 GLY A CA 1
ATOM 536 C C . GLY A 1 72 ? 14.566 10.290 -3.820 1.00 52.34 72 GLY A C 1
ATOM 537 O O . GLY A 1 72 ? 15.278 10.166 -2.825 1.00 52.34 72 GLY A O 1
ATOM 538 N N . ILE A 1 73 ? 14.794 11.193 -4.780 1.00 49.28 73 ILE A N 1
ATOM 539 C CA . ILE A 1 73 ? 15.905 12.147 -4.748 1.00 49.28 73 ILE A CA 1
ATOM 540 C C . ILE A 1 73 ? 16.001 12.690 -3.317 1.00 49.28 73 ILE A C 1
ATOM 542 O O . ILE A 1 73 ? 15.037 13.323 -2.872 1.00 49.28 73 ILE A O 1
ATOM 546 N N . PRO A 1 74 ? 17.094 12.436 -2.569 1.00 47.12 74 PRO A N 1
ATOM 547 C CA . PRO A 1 74 ? 17.167 12.888 -1.195 1.00 47.12 74 PRO A CA 1
ATOM 548 C C . PRO A 1 74 ? 16.976 14.399 -1.228 1.00 47.12 74 PRO A C 1
ATOM 550 O O . PRO A 1 74 ? 17.690 15.110 -1.945 1.00 47.12 74 PRO A O 1
ATOM 553 N N . LEU A 1 75 ? 15.986 14.879 -0.475 1.00 45.97 75 LEU A N 1
ATOM 554 C CA . LEU A 1 75 ? 15.526 16.275 -0.418 1.00 45.97 75 LEU A CA 1
ATOM 555 C C . LEU A 1 75 ? 16.665 17.284 -0.145 1.00 45.97 75 LEU A C 1
ATOM 557 O O . LEU A 1 75 ? 16.505 18.487 -0.326 1.00 45.97 75 LEU A O 1
ATOM 561 N N . GLN A 1 76 ? 17.840 16.792 0.251 1.00 46.38 76 GLN A N 1
ATOM 562 C CA . GLN A 1 76 ? 19.071 17.545 0.480 1.00 46.38 76 GLN A CA 1
ATOM 563 C C . GLN A 1 76 ? 19.864 17.892 -0.794 1.00 46.38 76 GLN A C 1
ATOM 565 O O . GLN A 1 76 ? 20.759 18.732 -0.744 1.00 46.38 76 GLN A O 1
ATOM 570 N N . SER A 1 77 ? 19.550 17.286 -1.940 1.00 43.41 77 SER A N 1
ATOM 571 C CA . SER A 1 77 ? 20.280 17.501 -3.202 1.00 43.41 77 SER A CA 1
ATOM 572 C C . SER A 1 77 ? 19.853 18.756 -3.979 1.00 43.41 77 SER A C 1
ATOM 574 O O . SER A 1 77 ? 20.549 19.168 -4.902 1.00 43.41 77 SER A O 1
ATOM 576 N N . ILE A 1 78 ? 18.754 19.412 -3.588 1.00 51.69 78 ILE A N 1
ATOM 577 C CA . ILE A 1 78 ? 18.209 20.588 -4.297 1.00 51.69 78 ILE A CA 1
ATOM 578 C C . ILE A 1 78 ? 18.948 21.892 -3.921 1.00 51.69 78 ILE A C 1
ATOM 580 O O . ILE A 1 78 ? 18.857 22.887 -4.636 1.00 51.69 78 ILE A O 1
ATOM 584 N N . SER A 1 79 ? 19.740 21.899 -2.843 1.00 43.25 79 SER A N 1
ATOM 585 C CA . SER A 1 79 ? 20.268 23.142 -2.253 1.00 43.25 79 SER A CA 1
ATOM 586 C C . SER A 1 79 ? 21.748 23.443 -2.526 1.00 43.25 79 SER A C 1
ATOM 588 O O . SER A 1 79 ? 22.247 24.448 -2.023 1.00 43.25 79 SER A O 1
ATOM 590 N N . ALA A 1 80 ? 22.475 22.626 -3.298 1.00 40.91 80 ALA A N 1
ATOM 591 C CA . ALA A 1 80 ? 23.916 22.825 -3.502 1.00 40.91 80 ALA A CA 1
ATOM 592 C C . ALA A 1 80 ? 24.307 22.872 -4.993 1.00 40.91 80 ALA A C 1
ATOM 594 O O . ALA A 1 80 ? 24.295 21.837 -5.663 1.00 40.91 80 ALA A O 1
ATOM 595 N N . PRO A 1 81 ? 24.713 24.036 -5.539 1.00 39.59 81 PRO A N 1
ATOM 596 C CA . PRO A 1 81 ? 25.305 24.089 -6.866 1.00 39.59 81 PRO A CA 1
ATOM 597 C C . PRO A 1 81 ? 26.707 23.464 -6.809 1.00 39.59 81 PRO A C 1
ATOM 599 O O . PRO A 1 81 ? 27.624 24.050 -6.238 1.00 39.59 81 PRO A O 1
ATOM 602 N N . GLY A 1 82 ? 26.882 22.279 -7.403 1.00 47.16 82 GLY A N 1
ATOM 603 C CA . GLY A 1 82 ? 28.215 21.777 -7.760 1.00 47.16 82 GLY A CA 1
ATOM 604 C C . GLY A 1 82 ? 28.636 20.385 -7.287 1.00 47.16 82 GLY A C 1
ATOM 605 O O . GLY A 1 82 ? 29.825 20.098 -7.389 1.00 47.16 82 GLY A O 1
ATOM 606 N N . SER A 1 83 ? 27.743 19.505 -6.815 1.00 41.19 83 SER A N 1
ATOM 607 C CA . SER A 1 83 ? 28.145 18.118 -6.517 1.00 41.19 83 SER A CA 1
ATOM 608 C C . SER A 1 83 ? 27.719 17.145 -7.614 1.00 41.19 83 SER A C 1
ATOM 610 O O . SER A 1 83 ? 26.576 17.148 -8.066 1.00 41.19 83 SER A O 1
ATOM 612 N N . GLY A 1 84 ? 28.697 16.376 -8.086 1.00 41.88 84 GLY A N 1
ATOM 613 C CA . GLY A 1 84 ? 28.665 15.581 -9.302 1.00 41.88 84 GLY A CA 1
ATOM 614 C C . GLY A 1 84 ? 27.671 14.422 -9.297 1.00 41.88 84 GLY A C 1
ATOM 615 O O . GLY A 1 84 ? 27.393 13.785 -8.290 1.00 41.88 84 GLY A O 1
ATOM 616 N N . ILE A 1 85 ? 27.231 14.121 -10.515 1.00 62.91 85 ILE A N 1
ATOM 617 C CA . ILE A 1 85 ? 26.353 13.039 -10.987 1.00 62.91 85 ILE A CA 1
ATOM 618 C C . ILE A 1 85 ? 26.888 11.603 -10.730 1.00 62.91 85 ILE A C 1
ATOM 620 O O . ILE A 1 85 ? 26.329 10.632 -11.225 1.00 62.91 85 ILE A O 1
ATOM 624 N N . TRP A 1 86 ? 27.962 11.421 -9.961 1.00 50.09 86 TRP A N 1
ATOM 625 C CA . TRP A 1 86 ? 28.616 10.122 -9.786 1.00 50.09 86 TRP A CA 1
ATOM 626 C C . TRP A 1 86 ? 29.483 10.115 -8.522 1.00 50.09 86 TRP A C 1
ATOM 628 O O . TRP A 1 86 ? 30.648 10.496 -8.544 1.00 50.09 86 TRP A O 1
ATOM 638 N N . SER A 1 87 ? 28.906 9.647 -7.418 1.00 44.97 87 SER A N 1
ATOM 639 C CA . SER A 1 87 ? 29.671 9.162 -6.269 1.00 44.97 87 SER A CA 1
ATOM 640 C C . SER A 1 87 ? 29.391 7.674 -6.135 1.00 44.97 87 SER A C 1
ATOM 642 O O . SER A 1 87 ? 28.509 7.239 -5.399 1.00 44.97 87 SER A O 1
ATOM 644 N N . ASP A 1 88 ? 30.131 6.901 -6.927 1.00 50.81 88 ASP A N 1
ATOM 645 C CA . ASP A 1 88 ? 30.477 5.531 -6.572 1.00 50.81 88 ASP A CA 1
ATOM 646 C C . ASP A 1 88 ? 31.172 5.562 -5.205 1.00 50.81 88 ASP A C 1
ATOM 648 O O . ASP A 1 88 ? 32.159 6.274 -5.016 1.00 50.81 88 ASP A O 1
ATOM 652 N N . GLY A 1 89 ? 30.632 4.812 -4.246 1.00 50.22 89 GLY A N 1
ATOM 653 C CA . GLY A 1 89 ? 31.311 4.545 -2.985 1.00 50.22 89 GLY A CA 1
ATOM 654 C C . GLY A 1 89 ? 30.669 5.153 -1.740 1.00 50.22 89 GLY A C 1
ATOM 655 O O . GLY A 1 89 ? 31.004 6.250 -1.310 1.00 50.22 89 GLY A O 1
ATOM 656 N N . LYS A 1 90 ? 29.934 4.279 -1.044 1.00 47.06 90 LYS A N 1
ATOM 657 C CA . LYS A 1 90 ? 30.082 4.064 0.403 1.00 47.06 90 LYS A CA 1
ATOM 658 C C . LYS A 1 90 ? 29.570 5.189 1.310 1.00 47.06 90 LYS A C 1
ATOM 660 O O . LYS A 1 90 ? 30.354 5.848 1.982 1.00 47.06 90 LYS A O 1
ATOM 665 N N . ASP A 1 91 ? 28.254 5.223 1.490 1.00 42.38 91 ASP A N 1
ATOM 666 C CA . ASP A 1 91 ? 27.697 5.496 2.813 1.00 42.38 91 ASP A CA 1
ATOM 667 C C . ASP A 1 91 ? 26.870 4.290 3.270 1.00 42.38 91 ASP A C 1
ATOM 669 O O . ASP A 1 91 ? 25.858 3.916 2.681 1.00 42.38 91 ASP A O 1
ATOM 673 N N . LYS A 1 92 ? 27.390 3.614 4.294 1.00 45.16 92 LYS A N 1
ATOM 674 C CA . LYS A 1 92 ? 26.678 2.601 5.068 1.00 45.16 92 LYS A CA 1
ATOM 675 C C . LYS A 1 92 ? 25.730 3.359 5.995 1.00 45.16 92 LYS A C 1
ATOM 677 O O . LYS A 1 92 ? 26.013 3.516 7.179 1.00 45.16 92 LYS A O 1
ATOM 682 N N . SER A 1 93 ? 24.615 3.824 5.452 1.00 40.88 93 SER A N 1
ATOM 683 C CA . SER A 1 93 ? 23.466 4.167 6.276 1.00 40.88 93 SER A CA 1
ATOM 684 C C . SER A 1 9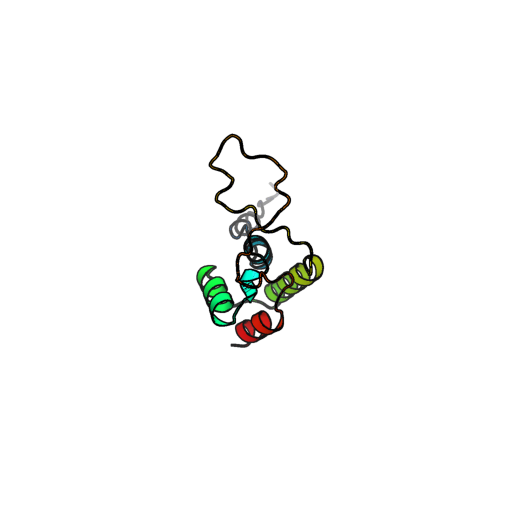3 ? 22.858 2.847 6.757 1.00 40.88 93 SER A C 1
ATOM 686 O O . SER A 1 93 ? 22.154 2.150 6.029 1.00 40.88 93 SER A O 1
ATOM 688 N N . ASP A 1 94 ? 23.266 2.454 7.964 1.00 39.66 94 ASP A N 1
ATOM 689 C CA . ASP A 1 94 ? 22.827 1.280 8.722 1.00 39.66 94 ASP A CA 1
ATOM 690 C C . ASP A 1 94 ? 21.357 1.440 9.137 1.00 39.66 94 ASP A C 1
ATOM 692 O O . ASP A 1 94 ? 20.999 1.797 10.251 1.00 39.66 94 ASP A O 1
ATOM 696 N N . GLY A 1 95 ? 20.488 1.239 8.165 1.00 46.28 95 GLY A N 1
ATOM 697 C CA . GLY A 1 95 ? 19.073 0.983 8.333 1.00 46.28 95 GLY A CA 1
ATOM 698 C C . GLY A 1 95 ? 18.708 0.278 7.052 1.00 46.28 95 GLY A C 1
ATOM 699 O O . GLY A 1 95 ? 18.766 0.912 6.006 1.00 46.28 95 GLY A O 1
ATOM 700 N N . ALA A 1 96 ? 18.497 -1.038 7.107 1.00 52.62 96 ALA A N 1
ATOM 701 C CA . ALA A 1 96 ? 18.252 -1.869 5.935 1.00 52.62 96 ALA A CA 1
ATOM 702 C C . ALA A 1 96 ? 17.188 -1.209 5.044 1.00 52.62 96 ALA A C 1
ATOM 704 O O . ALA A 1 96 ? 15.996 -1.303 5.330 1.00 52.62 96 ALA A O 1
ATOM 705 N N . GLN A 1 97 ? 17.627 -0.489 4.007 1.00 61.84 97 GLN A N 1
ATOM 706 C CA . GLN A 1 97 ? 16.725 0.188 3.091 1.00 61.84 97 GLN A CA 1
ATOM 707 C C . GLN A 1 97 ? 15.976 -0.924 2.375 1.00 61.84 97 GLN A C 1
ATOM 709 O O . GLN A 1 97 ? 16.575 -1.751 1.685 1.00 61.84 97 GLN A O 1
ATOM 714 N N . ALA A 1 98 ? 14.674 -1.020 2.632 1.00 71.50 98 ALA A N 1
ATOM 715 C CA . ALA A 1 98 ? 13.853 -2.018 1.978 1.00 71.50 98 ALA A CA 1
ATOM 716 C C . ALA A 1 98 ? 13.944 -1.775 0.467 1.00 71.50 98 ALA A C 1
ATOM 718 O O . ALA A 1 98 ? 13.756 -0.657 0.008 1.00 71.50 98 ALA A O 1
ATOM 719 N N . HIS A 1 99 ? 14.258 -2.814 -0.304 1.00 84.38 99 HIS A N 1
ATOM 720 C CA . HIS A 1 99 ? 14.348 -2.733 -1.769 1.00 84.38 99 HIS A CA 1
ATOM 721 C C . HIS A 1 99 ? 13.108 -3.315 -2.469 1.00 84.38 99 HIS A C 1
ATOM 723 O O . HIS A 1 99 ? 13.115 -3.522 -3.681 1.00 84.38 99 HIS A O 1
ATOM 729 N N . THR A 1 100 ? 12.066 -3.621 -1.692 1.00 90.25 100 THR A N 1
ATOM 730 C CA . THR A 1 100 ? 10.781 -4.176 -2.129 1.00 90.25 100 THR A CA 1
ATOM 731 C C . THR A 1 100 ? 9.685 -3.769 -1.145 1.00 90.25 100 THR A C 1
ATOM 733 O O . THR A 1 100 ? 9.961 -3.430 0.007 1.00 90.25 100 THR A O 1
ATOM 736 N N . TRP A 1 101 ? 8.428 -3.850 -1.574 1.00 93.25 101 TRP A N 1
ATOM 737 C CA . TRP A 1 101 ? 7.265 -3.619 -0.721 1.00 93.25 101 TRP A CA 1
ATOM 738 C C . TRP A 1 101 ? 7.061 -4.756 0.280 1.00 93.25 101 TRP A C 1
ATOM 740 O O . TRP A 1 101 ? 7.034 -5.929 -0.101 1.00 93.25 101 TRP A O 1
ATOM 750 N N . ASN A 1 102 ? 6.831 -4.411 1.547 1.00 93.75 102 ASN A N 1
ATOM 751 C CA . ASN A 1 102 ? 6.350 -5.359 2.544 1.00 93.75 102 ASN A CA 1
ATOM 752 C C . ASN A 1 102 ? 4.816 -5.432 2.48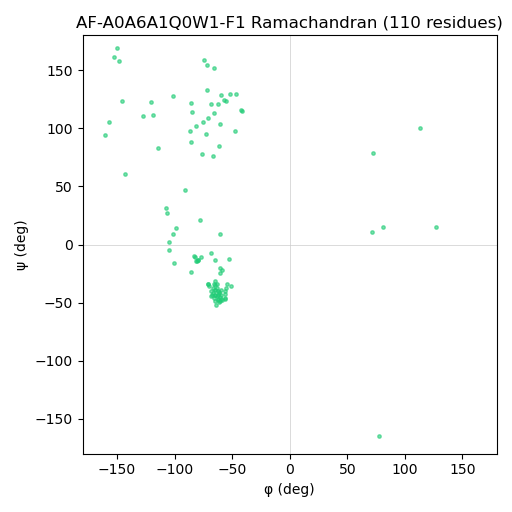6 1.00 93.75 102 ASN A C 1
ATOM 754 O O . ASN A 1 102 ? 4.101 -4.680 3.151 1.00 93.75 102 ASN A O 1
ATOM 758 N N . VAL A 1 103 ? 4.309 -6.322 1.632 1.00 93.19 103 VAL A N 1
ATOM 759 C CA . VAL A 1 103 ? 2.865 -6.470 1.396 1.00 93.19 103 VAL A CA 1
ATOM 760 C C . VAL A 1 103 ? 2.143 -6.966 2.650 1.00 93.19 103 VAL A C 1
ATOM 762 O O . VAL A 1 103 ? 1.002 -6.579 2.876 1.00 93.19 103 VAL A O 1
ATOM 765 N N . GLU A 1 104 ? 2.795 -7.767 3.497 1.00 94.06 104 GLU A N 1
ATOM 766 C CA . GLU A 1 104 ? 2.184 -8.264 4.735 1.00 94.06 104 GLU A CA 1
ATOM 767 C C . GLU A 1 104 ? 1.826 -7.118 5.685 1.00 94.06 104 GLU A C 1
ATOM 769 O O . GLU A 1 104 ? 0.704 -7.076 6.183 1.00 94.06 104 GLU A O 1
ATOM 774 N N . VAL A 1 105 ? 2.726 -6.139 5.843 1.00 94.19 105 VAL A N 1
ATOM 775 C CA . VAL A 1 105 ? 2.489 -4.927 6.646 1.00 94.19 105 VAL A CA 1
ATOM 776 C C . VAL A 1 105 ? 1.308 -4.118 6.115 1.00 94.19 105 VAL A C 1
ATOM 778 O O . VAL A 1 105 ? 0.458 -3.696 6.895 1.00 94.19 105 VAL A O 1
ATOM 781 N N . LEU A 1 106 ? 1.219 -3.917 4.794 1.00 92.88 106 LEU A N 1
ATOM 782 C CA . LEU A 1 106 ? 0.068 -3.228 4.202 1.00 92.88 106 LEU A CA 1
ATOM 783 C C . LEU A 1 106 ? -1.234 -3.977 4.520 1.00 92.88 106 LEU A C 1
ATOM 785 O O . LEU A 1 106 ? -2.223 -3.365 4.908 1.00 92.88 106 LEU A O 1
ATOM 789 N N . ILE A 1 107 ? -1.245 -5.297 4.334 1.00 92.94 107 ILE A N 1
ATOM 790 C CA . ILE A 1 107 ? -2.441 -6.113 4.539 1.00 92.94 107 ILE A CA 1
ATOM 791 C C . ILE A 1 107 ? -2.875 -6.111 6.005 1.00 92.94 107 ILE A C 1
ATOM 793 O O . ILE A 1 107 ? -4.074 -6.068 6.260 1.00 92.94 107 ILE A O 1
ATOM 797 N N . ASP A 1 108 ? -1.936 -6.157 6.947 1.00 93.75 108 ASP A N 1
ATOM 798 C CA . ASP A 1 108 ? -2.237 -6.098 8.377 1.00 93.75 108 ASP A CA 1
ATOM 799 C C . ASP A 1 108 ? -2.904 -4.766 8.752 1.00 93.75 108 ASP A C 1
ATOM 801 O O . ASP A 1 108 ? -4.001 -4.762 9.302 1.00 93.75 108 ASP A O 1
ATOM 805 N N . VAL A 1 109 ? -2.334 -3.643 8.298 1.00 91.50 109 VAL A N 1
ATOM 806 C CA . VAL A 1 109 ? -2.882 -2.296 8.542 1.00 91.50 109 VAL A CA 1
ATOM 807 C C . VAL A 1 109 ? -4.261 -2.090 7.907 1.00 91.50 109 VAL A C 1
ATOM 809 O O . VAL A 1 109 ? -5.087 -1.372 8.460 1.00 91.50 109 VAL A O 1
ATOM 812 N N . LEU A 1 110 ? -4.526 -2.691 6.743 1.00 88.62 110 LEU A N 1
ATOM 813 C CA . LEU A 1 110 ? -5.814 -2.563 6.048 1.00 88.62 110 LEU A CA 1
ATOM 814 C C . LEU A 1 110 ? -6.916 -3.485 6.597 1.00 88.62 110 LEU A C 1
ATOM 816 O O . LEU A 1 110 ? -8.073 -3.331 6.204 1.00 88.62 110 LEU A O 1
ATOM 820 N N . LYS A 1 111 ? -6.566 -4.487 7.411 1.00 84.50 111 LYS A N 1
ATOM 821 C CA . LYS A 1 111 ? -7.521 -5.432 8.013 1.00 84.50 111 LYS A CA 1
ATOM 822 C C . LYS A 1 111 ? -8.132 -4.922 9.319 1.00 84.50 111 LYS A C 1
ATOM 824 O O . LYS A 1 111 ? -9.185 -5.437 9.695 1.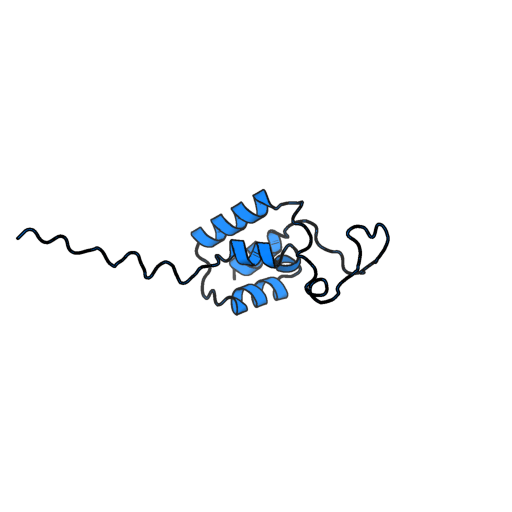00 84.50 111 LYS A O 1
ATOM 829 N N . GLU A 1 112 ? -7.454 -4.004 10.008 1.00 61.50 112 GLU A N 1
ATOM 830 C CA . GLU A 1 112 ? -7.937 -3.332 11.227 1.00 61.50 112 GLU A CA 1
ATOM 831 C C . GLU A 1 112 ? -9.011 -2.276 10.928 1.00 61.50 112 GLU A C 1
ATOM 833 O O . GLU A 1 112 ? -9.973 -2.199 11.728 1.00 61.50 112 GLU A O 1
#

pLDDT: mean 71.45, std 20.59, range [39.09, 94.38]

Solvent-accessible surface area (backbone atoms only — not comparable to full-atom values): 7343 Å² total; per-residue (Å²): 137,84,83,80,74,78,78,76,77,71,69,78,78,59,84,66,85,65,52,75,40,56,51,45,61,63,65,31,37,66,43,33,69,40,50,68,57,33,45,51,52,45,53,74,73,61,57,90,71,86,48,72,69,53,52,54,47,32,53,54,45,45,66,74,47,43,48,85,68,69,77,62,77,61,85,74,66,83,80,59,95,83,77,73,100,71,77,86,77,87,78,86,72,92,57,91,74,57,71,39,67,40,60,66,36,51,53,56,54,72,70,111

InterPro domains:
  IPR040398 CCR4-NOT transcription complex subunit 1 [PTHR13162] (12-112)

Sequence (112 aa):
MDRILPDSGGVAKTMMESSLADFMQEVGYGFCASIEECRNIIMQFGVREVTAAQVARVLGMMARTHSGLTDGIPLQSISAPGSGIWSDGKDKSDGAQAHTWNVEVLIDVLKE

Organism: Balaenoptera physalus (NCBI:txid9770)

Radius of gyration: 19.38 Å; Cα contacts (8 Å, |Δi|>4): 61; chains: 1; bounding box: 66×35×41 Å

Mean predicted aligned error: 14.33 Å

Nearest PDB structures (foldseek):
  8fy3-assembly1_A  TM=7.805E-01  e=2.351E-07  Homo sapiens

Secondary structure (DSSP, 8-state):
-------GGGSTTSS--S-HHHHHHHH-GGGGS-HHHHHHHHHHTT-SS--HHHHHHHHHHHHHTSS-------GGGGG-TT--S---S----SS---SS--HHHHHHHHH-

Foldseek 3Di:
DDDPDPPPVPPVPCVVVAAPQNVCLLVPQVCLVALVSVLVVCVVSVCPAQDPVSVVSNVVSQVVPQADSPDNDPPVPVPDPDDDPDDDDDDCPPDPDDRGHPVVSVVVNNVD